Protein AF-A0A7W3MZZ1-F1 (afdb_monomer_lite)

Sequence (88 aa):
MTTPAARIEALAVHLKAHGYEVEPMSCCLAVRNPDPKGPLASDVLTCRPHEEDDGRLWFFTLSGDPVSEADNLTDALVWLKGHLGSRP

Structure (mmCIF, N/CA/C/O backbone):
data_AF-A0A7W3MZZ1-F1
#
_entry.id   AF-A0A7W3MZZ1-F1
#
loop_
_atom_site.group_PDB
_atom_site.id
_atom_site.type_symbol
_atom_site.label_atom_id
_atom_site.label_alt_id
_atom_site.label_comp_id
_atom_site.label_asym_id
_atom_site.label_entity_id
_atom_site.label_seq_id
_atom_site.pdbx_PDB_ins_code
_atom_site.Cartn_x
_atom_site.Cartn_y
_atom_site.Cartn_z
_atom_site.occupancy
_atom_site.B_iso_or_equiv
_atom_site.auth_seq_id
_atom_site.auth_comp_id
_atom_site.auth_asym_id
_atom_site.auth_atom_id
_atom_site.pdbx_PDB_model_num
ATOM 1 N N . MET A 1 1 ? -15.294 -5.449 12.175 1.00 56.09 1 MET A N 1
ATOM 2 C CA . MET A 1 1 ? -14.417 -4.283 11.951 1.00 56.09 1 MET A CA 1
ATOM 3 C C . MET A 1 1 ? -13.072 -4.823 11.514 1.00 56.09 1 MET A C 1
ATOM 5 O O . MET A 1 1 ? -12.398 -5.457 12.315 1.00 56.09 1 MET A O 1
ATOM 9 N N . THR A 1 2 ? -12.744 -4.710 10.234 1.00 69.50 2 THR A N 1
ATOM 10 C CA . THR A 1 2 ? -11.458 -5.171 9.702 1.00 69.50 2 THR A CA 1
ATOM 11 C C . THR A 1 2 ? -10.379 -4.196 10.155 1.00 69.50 2 THR A C 1
ATOM 13 O O . THR A 1 2 ? -10.560 -2.985 10.056 1.00 69.50 2 THR A O 1
ATOM 16 N N . THR A 1 3 ? -9.301 -4.705 10.741 1.00 88.69 3 THR A N 1
ATOM 17 C CA . THR A 1 3 ? -8.226 -3.865 11.277 1.00 88.69 3 THR A CA 1
ATOM 18 C C . THR A 1 3 ? -7.327 -3.360 10.145 1.00 88.69 3 THR A C 1
ATOM 20 O O . THR A 1 3 ? -7.261 -3.996 9.089 1.00 88.69 3 THR A O 1
ATOM 23 N N . PRO A 1 4 ? -6.577 -2.263 10.354 1.00 90.44 4 PRO A N 1
ATOM 24 C CA . PRO A 1 4 ? -5.550 -1.832 9.407 1.00 90.44 4 PRO A CA 1
ATOM 25 C C . PRO A 1 4 ? -4.564 -2.948 9.037 1.00 90.44 4 PRO A C 1
ATOM 27 O O . PRO A 1 4 ? -4.243 -3.125 7.867 1.00 90.44 4 PRO A O 1
ATOM 30 N N . ALA A 1 5 ? -4.160 -3.765 10.016 1.00 90.12 5 ALA A N 1
ATOM 31 C CA . ALA A 1 5 ? -3.290 -4.919 9.795 1.00 90.12 5 ALA A CA 1
ATOM 32 C C . ALA A 1 5 ? -3.906 -5.941 8.822 1.00 90.12 5 ALA A C 1
ATOM 34 O O . ALA A 1 5 ? -3.255 -6.359 7.871 1.00 90.12 5 ALA A O 1
ATOM 35 N N . ALA A 1 6 ? -5.188 -6.282 8.990 1.00 91.94 6 ALA A N 1
ATOM 36 C CA . ALA A 1 6 ? -5.871 -7.211 8.090 1.00 91.94 6 ALA A CA 1
ATOM 37 C C . ALA A 1 6 ? -5.982 -6.666 6.651 1.00 91.94 6 ALA A C 1
ATOM 39 O O . ALA A 1 6 ? -5.949 -7.432 5.690 1.00 91.94 6 ALA A O 1
ATOM 40 N N . ARG A 1 7 ? -6.094 -5.341 6.480 1.00 92.94 7 ARG A N 1
ATOM 41 C CA . ARG A 1 7 ? -6.089 -4.692 5.157 1.00 92.94 7 ARG A CA 1
ATOM 42 C C . ARG A 1 7 ? -4.706 -4.711 4.510 1.00 92.94 7 ARG A C 1
ATOM 44 O O . ARG A 1 7 ? -4.602 -5.009 3.324 1.00 92.94 7 ARG A O 1
ATOM 51 N N . ILE A 1 8 ? -3.659 -4.470 5.296 1.00 94.81 8 ILE A N 1
ATOM 52 C CA . ILE A 1 8 ? -2.265 -4.620 4.867 1.00 94.81 8 ILE A CA 1
ATOM 53 C C . ILE A 1 8 ? -1.984 -6.053 4.404 1.00 94.81 8 ILE A C 1
ATOM 55 O O . ILE A 1 8 ? -1.430 -6.245 3.324 1.00 94.81 8 ILE A O 1
ATOM 59 N N . GLU A 1 9 ? -2.414 -7.060 5.165 1.00 94.00 9 GLU A N 1
ATOM 60 C CA . GLU A 1 9 ? -2.253 -8.466 4.781 1.00 94.00 9 GLU A CA 1
ATOM 61 C C . GLU A 1 9 ? -3.014 -8.808 3.494 1.00 94.00 9 GLU A C 1
ATOM 63 O O . GLU A 1 9 ? -2.464 -9.465 2.608 1.00 94.00 9 GLU A O 1
ATOM 68 N N . ALA A 1 10 ? -4.253 -8.329 3.350 1.00 94.19 10 ALA A N 1
ATOM 69 C CA . ALA A 1 10 ? -5.043 -8.545 2.140 1.00 94.19 10 ALA A CA 1
ATOM 70 C C . ALA A 1 10 ? -4.368 -7.934 0.900 1.00 94.19 10 ALA A C 1
ATOM 72 O O . ALA A 1 10 ? -4.252 -8.598 -0.134 1.00 94.19 10 ALA A O 1
ATOM 73 N N . LEU A 1 11 ? -3.859 -6.703 1.016 1.00 94.94 11 LEU A N 1
ATOM 74 C CA . LEU A 1 11 ? -3.102 -6.058 -0.053 1.00 94.94 11 LEU A CA 1
ATOM 75 C C . LEU A 1 11 ? -1.797 -6.807 -0.352 1.00 94.94 11 LEU A C 1
ATOM 77 O O . LEU A 1 11 ? -1.465 -7.006 -1.517 1.00 94.94 11 LEU A O 1
ATOM 81 N N . ALA A 1 12 ? -1.087 -7.283 0.674 1.00 95.25 12 ALA A N 1
ATOM 82 C CA . ALA A 1 12 ? 0.136 -8.063 0.516 1.00 95.25 12 ALA A CA 1
ATOM 83 C C . ALA A 1 12 ? -0.104 -9.348 -0.294 1.00 95.25 12 ALA A C 1
ATOM 85 O O . ALA A 1 12 ? 0.638 -9.636 -1.233 1.00 95.25 12 ALA A O 1
ATOM 86 N N . VAL A 1 13 ? -1.155 -10.109 0.032 1.00 95.81 13 VAL A N 1
ATOM 87 C CA . VAL A 1 13 ? -1.543 -11.314 -0.721 1.00 95.81 13 VAL A CA 1
ATOM 88 C C . VAL A 1 13 ? -1.862 -10.962 -2.173 1.00 95.81 13 VAL A C 1
ATOM 90 O O . VAL A 1 13 ? -1.397 -11.646 -3.087 1.00 95.81 13 VAL A O 1
ATOM 93 N N . HIS A 1 14 ? -2.607 -9.877 -2.389 1.00 95.31 14 HIS A N 1
ATOM 94 C CA . HIS A 1 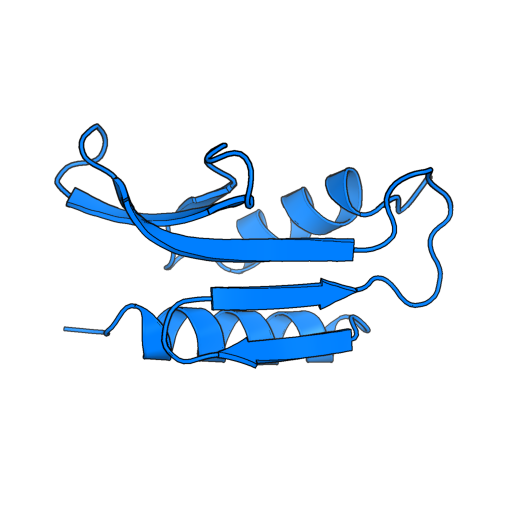14 ? -2.969 -9.424 -3.727 1.00 95.31 14 HIS A CA 1
ATOM 95 C C . HIS A 1 14 ? -1.731 -9.031 -4.551 1.00 95.31 14 HIS A C 1
ATOM 97 O O . HIS A 1 14 ? -1.556 -9.500 -5.671 1.00 95.31 14 HIS A O 1
ATOM 103 N N . LEU A 1 15 ? -0.813 -8.251 -3.979 1.00 94.56 15 LEU A N 1
ATOM 104 C CA . LEU A 1 15 ? 0.421 -7.820 -4.640 1.00 94.56 15 LEU A CA 1
ATOM 105 C C . LEU A 1 15 ? 1.368 -8.983 -4.956 1.00 94.56 15 LEU A C 1
ATOM 107 O O . LEU A 1 15 ? 1.905 -9.037 -6.065 1.00 94.56 15 LEU A O 1
ATOM 111 N N . LYS A 1 16 ? 1.515 -9.956 -4.043 1.00 95.00 16 LYS A N 1
ATOM 112 C CA . LYS A 1 16 ? 2.290 -11.183 -4.309 1.00 95.00 16 LYS A CA 1
ATOM 113 C C . LYS A 1 16 ? 1.744 -11.949 -5.509 1.00 95.00 16 LYS A C 1
ATOM 115 O O . LYS A 1 16 ? 2.523 -12.405 -6.341 1.00 95.00 16 LYS A O 1
ATOM 120 N N . ALA A 1 17 ? 0.419 -12.056 -5.636 1.00 95.31 17 ALA A N 1
ATOM 121 C CA . ALA A 1 17 ? -0.213 -12.712 -6.783 1.00 95.31 17 ALA A CA 1
ATOM 122 C C . ALA A 1 17 ? 0.084 -12.002 -8.121 1.00 95.31 17 ALA A C 1
ATOM 124 O O . ALA A 1 17 ? 0.018 -12.628 -9.177 1.00 95.31 17 ALA A O 1
ATOM 125 N N . HIS A 1 18 ? 0.457 -10.720 -8.076 1.00 92.38 18 HIS A N 1
ATOM 126 C CA . HIS A 1 18 ? 0.848 -9.914 -9.232 1.00 92.38 18 HIS A CA 1
ATOM 127 C C . HIS A 1 18 ? 2.368 -9.765 -9.413 1.00 92.38 18 HIS A C 1
ATOM 129 O O . HIS A 1 18 ? 2.797 -8.969 -10.246 1.00 92.38 18 HIS A O 1
ATOM 135 N N . GLY A 1 19 ? 3.178 -10.542 -8.687 1.00 92.44 19 GLY A N 1
ATOM 136 C CA . GLY A 1 19 ? 4.629 -10.606 -8.886 1.00 92.44 19 GLY A CA 1
ATOM 137 C C . GLY A 1 19 ? 5.437 -9.551 -8.129 1.00 92.44 19 GLY A C 1
ATOM 138 O O . GLY A 1 19 ? 6.631 -9.419 -8.382 1.00 9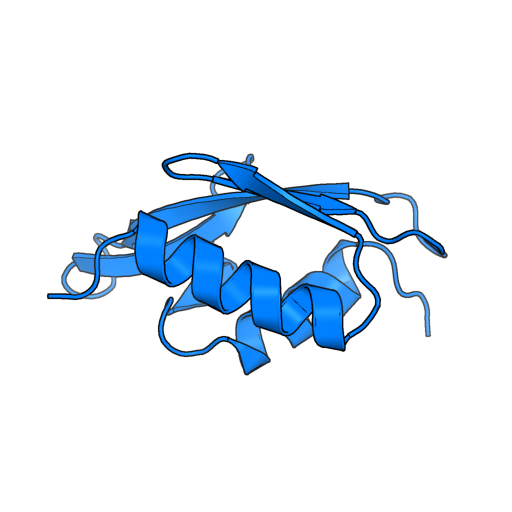2.44 19 GLY A O 1
ATOM 139 N N . TYR A 1 20 ? 4.820 -8.821 -7.199 1.00 94.31 20 TYR A N 1
ATOM 140 C CA . TYR A 1 20 ? 5.549 -7.928 -6.301 1.00 94.31 20 TYR A CA 1
ATOM 141 C C . TYR A 1 20 ? 6.139 -8.697 -5.123 1.00 94.31 20 TYR A C 1
ATOM 143 O O . TYR A 1 20 ? 5.532 -9.624 -4.578 1.00 94.31 20 TYR A O 1
ATOM 151 N N . GLU A 1 21 ? 7.306 -8.253 -4.680 1.00 95.44 21 GLU A N 1
ATOM 152 C CA . GLU A 1 21 ? 7.864 -8.654 -3.399 1.00 95.44 21 GLU A CA 1
ATOM 153 C C . GLU A 1 21 ? 7.261 -7.766 -2.317 1.00 95.44 21 GLU A C 1
ATOM 155 O O . GLU A 1 21 ? 7.219 -6.543 -2.458 1.00 95.44 21 GLU A O 1
ATOM 160 N N . VAL A 1 22 ? 6.771 -8.373 -1.237 1.00 96.19 22 VAL A N 1
ATOM 161 C CA . VAL A 1 22 ? 6.154 -7.615 -0.148 1.00 96.19 22 VAL A CA 1
ATOM 162 C C . VAL A 1 22 ? 6.534 -8.164 1.216 1.00 96.19 22 VAL A C 1
ATOM 164 O O . VAL A 1 22 ? 6.604 -9.382 1.419 1.00 96.19 22 VAL A O 1
ATOM 167 N N . GLU A 1 23 ? 6.690 -7.242 2.156 1.00 95.38 23 GLU A N 1
ATOM 168 C CA . GLU A 1 23 ? 6.966 -7.510 3.561 1.00 95.38 23 GLU A CA 1
ATOM 169 C C . GLU A 1 23 ? 5.918 -6.790 4.427 1.00 95.38 23 GLU A C 1
ATOM 171 O O . GLU A 1 23 ? 5.991 -5.570 4.612 1.00 95.38 23 GLU A O 1
ATOM 176 N N . PRO A 1 24 ? 4.882 -7.510 4.902 1.00 90.12 24 PRO A 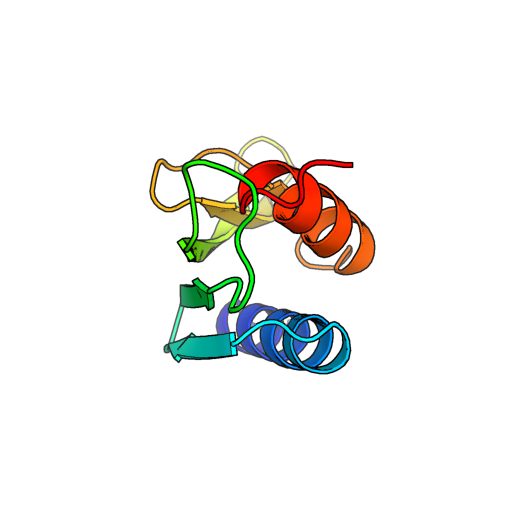N 1
ATOM 177 C CA . PRO A 1 24 ? 3.883 -6.939 5.793 1.00 90.12 24 PRO A CA 1
ATOM 178 C C . PRO A 1 24 ? 4.449 -6.749 7.204 1.00 90.12 24 PRO A C 1
ATOM 180 O O . PRO A 1 24 ? 5.111 -7.623 7.761 1.00 90.12 24 PRO A O 1
ATOM 183 N N . MET A 1 25 ? 4.125 -5.604 7.792 1.00 87.56 25 MET A N 1
ATOM 184 C CA . MET A 1 25 ? 4.407 -5.206 9.168 1.00 87.56 25 MET A CA 1
ATOM 185 C C . MET A 1 25 ? 3.081 -4.862 9.865 1.00 87.56 25 MET A C 1
ATOM 187 O O . MET A 1 25 ? 2.041 -4.737 9.221 1.00 87.56 25 MET A O 1
ATOM 191 N N . SER A 1 26 ? 3.097 -4.652 11.184 1.00 79.94 26 SER A N 1
ATOM 192 C CA . SER A 1 26 ? 1.884 -4.487 12.008 1.00 79.94 26 SER A CA 1
ATOM 193 C C . SER A 1 26 ? 0.896 -3.404 11.531 1.00 79.94 26 SER A C 1
ATOM 195 O O . SER A 1 26 ? -0.295 -3.497 11.818 1.00 79.94 26 SER A O 1
ATOM 197 N N . CYS A 1 27 ? 1.362 -2.373 10.819 1.00 81.19 27 CYS A N 1
ATOM 198 C CA . CYS A 1 27 ? 0.530 -1.297 10.261 1.00 81.19 27 CYS A CA 1
ATOM 199 C C . CYS A 1 27 ? 0.953 -0.834 8.855 1.00 81.19 27 CYS A C 1
ATOM 201 O O . CYS A 1 27 ? 0.338 0.080 8.297 1.00 81.19 27 CYS A O 1
ATOM 203 N N . CYS A 1 28 ? 1.985 -1.460 8.286 1.00 92.44 28 CYS A N 1
ATOM 204 C CA . CYS A 1 28 ? 2.625 -1.015 7.055 1.00 92.44 28 CYS A CA 1
ATOM 205 C C . CYS A 1 28 ? 2.952 -2.200 6.147 1.00 92.44 28 CYS A C 1
ATOM 207 O O . CYS A 1 28 ? 3.051 -3.335 6.601 1.00 92.44 28 CYS A O 1
ATOM 209 N N . LEU A 1 29 ? 3.177 -1.923 4.871 1.00 95.94 29 LEU A N 1
ATOM 210 C CA . LEU A 1 29 ? 3.575 -2.889 3.864 1.00 95.94 29 LEU A CA 1
ATOM 211 C C . LEU A 1 29 ? 4.747 -2.326 3.077 1.00 95.94 29 LEU A C 1
ATOM 213 O O . LEU A 1 29 ? 4.562 -1.372 2.326 1.00 95.94 29 LEU A O 1
ATOM 217 N N . ALA A 1 30 ? 5.933 -2.912 3.204 1.00 95.94 30 ALA A N 1
ATOM 218 C CA . ALA A 1 30 ? 6.986 -2.628 2.238 1.00 95.94 30 ALA A CA 1
ATOM 219 C C . ALA A 1 30 ? 6.673 -3.385 0.942 1.00 95.94 30 ALA A C 1
ATOM 221 O O . ALA A 1 30 ? 6.406 -4.588 0.972 1.00 95.94 30 ALA A O 1
ATOM 222 N N . VAL A 1 31 ? 6.686 -2.677 -0.183 1.00 95.19 31 VAL A N 1
ATOM 223 C CA . VAL A 1 31 ? 6.417 -3.210 -1.520 1.00 95.19 31 VAL A CA 1
ATOM 224 C C . VAL A 1 31 ? 7.628 -2.934 -2.394 1.00 95.19 31 VAL A C 1
ATOM 226 O O . VAL A 1 31 ? 8.116 -1.807 -2.460 1.00 95.19 31 VAL A O 1
ATOM 229 N N . ARG A 1 32 ? 8.100 -3.955 -3.102 1.00 94.62 32 ARG A N 1
ATOM 230 C CA . ARG A 1 32 ? 9.189 -3.856 -4.068 1.00 94.62 32 ARG A CA 1
ATOM 231 C C . ARG A 1 32 ? 8.759 -4.462 -5.397 1.00 94.62 32 ARG A C 1
ATOM 233 O O . ARG A 1 32 ? 8.232 -5.571 -5.458 1.00 94.62 32 ARG A O 1
ATOM 240 N N . ASN A 1 33 ? 9.003 -3.720 -6.470 1.00 91.81 33 ASN A N 1
ATOM 241 C CA . ASN A 1 33 ? 8.972 -4.239 -7.824 1.00 91.81 33 ASN A CA 1
ATOM 242 C C . ASN A 1 33 ? 10.332 -4.904 -8.113 1.00 91.81 33 ASN A C 1
ATOM 244 O O . ASN A 1 33 ? 11.351 -4.207 -8.095 1.00 91.81 33 ASN A O 1
ATOM 248 N N . PRO A 1 34 ? 10.387 -6.227 -8.350 1.00 88.88 34 PRO A N 1
ATOM 249 C CA . PRO A 1 34 ? 11.644 -6.914 -8.633 1.00 88.88 34 PRO A CA 1
ATOM 250 C C . PRO A 1 34 ? 12.219 -6.596 -10.024 1.00 88.88 34 PRO A C 1
ATOM 252 O O . PRO A 1 34 ? 13.423 -6.760 -10.213 1.00 88.88 34 PRO A O 1
ATOM 255 N N . ASP A 1 35 ? 11.404 -6.110 -10.969 1.00 87.88 35 ASP A N 1
ATOM 256 C CA . ASP A 1 35 ? 11.829 -5.705 -12.319 1.00 87.88 35 ASP A CA 1
ATOM 257 C C . ASP A 1 35 ? 11.426 -4.245 -12.619 1.00 87.88 35 ASP A C 1
ATOM 259 O O . ASP A 1 35 ? 10.577 -3.979 -13.477 1.00 87.88 35 ASP A O 1
ATOM 263 N N . PRO A 1 36 ? 12.001 -3.261 -11.902 1.00 84.06 36 PRO A N 1
ATOM 264 C CA . PRO A 1 36 ? 11.652 -1.865 -12.098 1.00 84.06 36 PRO A CA 1
ATOM 265 C C . PRO A 1 36 ? 12.206 -1.369 -13.439 1.00 84.06 36 PRO A C 1
ATOM 267 O O . PRO A 1 36 ? 13.403 -1.444 -13.717 1.00 84.06 36 PRO A O 1
ATOM 270 N N . LYS A 1 37 ? 11.331 -0.815 -14.278 1.00 80.19 37 LYS A N 1
ATOM 271 C CA . LYS A 1 37 ? 11.703 -0.084 -15.504 1.00 80.19 37 LYS A CA 1
ATOM 272 C C . LYS A 1 37 ? 11.756 1.432 -15.287 1.00 80.19 37 LYS A C 1
ATOM 274 O O . LYS A 1 37 ? 12.147 2.168 -16.193 1.00 80.19 37 LYS A O 1
ATOM 279 N N . GLY A 1 38 ? 11.323 1.900 -14.117 1.00 75.62 38 GLY A N 1
ATOM 280 C CA . GLY A 1 38 ? 11.356 3.297 -13.690 1.00 75.62 38 GLY A CA 1
ATOM 281 C C . GLY A 1 38 ? 12.355 3.557 -12.554 1.00 75.62 38 GLY A C 1
ATOM 282 O O . GLY A 1 38 ? 13.001 2.631 -12.069 1.00 75.62 38 GLY A O 1
ATOM 283 N N . PRO A 1 39 ? 12.484 4.822 -12.119 1.00 77.06 39 PRO A N 1
ATOM 284 C CA . PRO A 1 39 ? 13.440 5.221 -11.085 1.00 77.06 39 PRO A CA 1
ATOM 285 C C . PRO A 1 39 ? 13.054 4.743 -9.679 1.00 77.06 39 PRO A C 1
ATOM 287 O O . PRO A 1 39 ? 13.921 4.642 -8.814 1.00 77.06 39 PRO A O 1
ATOM 290 N N . LEU A 1 40 ? 11.770 4.455 -9.443 1.00 84.50 40 LEU A N 1
ATOM 291 C CA . LEU A 1 40 ? 11.271 3.988 -8.156 1.00 84.50 40 LEU A CA 1
ATOM 292 C C . LEU A 1 40 ? 11.018 2.480 -8.208 1.00 84.50 40 LEU A C 1
ATOM 294 O O . LEU A 1 40 ? 10.173 2.013 -8.967 1.00 84.50 40 LEU A O 1
ATOM 298 N N . ALA A 1 41 ? 11.764 1.730 -7.399 1.00 89.44 41 ALA A N 1
ATOM 299 C CA . ALA A 1 41 ? 11.683 0.271 -7.336 1.00 89.44 41 ALA A CA 1
ATOM 300 C C . ALA A 1 41 ? 10.904 -0.247 -6.122 1.00 89.44 41 ALA A C 1
ATOM 302 O O . ALA A 1 41 ? 10.515 -1.411 -6.092 1.00 89.44 41 ALA A O 1
ATOM 303 N N . SER A 1 42 ? 10.697 0.584 -5.105 1.00 92.69 42 SER A N 1
ATOM 304 C CA . SER A 1 42 ? 10.052 0.184 -3.857 1.00 92.69 42 SER A CA 1
ATOM 305 C C . SER A 1 42 ? 9.432 1.374 -3.145 1.00 92.69 42 SER A C 1
ATOM 307 O O . SER A 1 42 ? 9.950 2.484 -3.255 1.00 92.69 42 SER A O 1
ATOM 309 N N . ASP A 1 43 ? 8.386 1.119 -2.368 1.00 93.88 43 ASP A N 1
ATOM 310 C CA . ASP A 1 43 ? 7.779 2.085 -1.453 1.00 93.88 43 ASP A CA 1
ATOM 311 C C . ASP A 1 43 ? 7.162 1.352 -0.250 1.00 93.88 43 ASP A C 1
ATOM 313 O O . ASP A 1 43 ? 6.997 0.129 -0.265 1.00 93.88 43 ASP A O 1
ATOM 317 N N . VAL A 1 44 ? 6.837 2.092 0.804 1.00 95.38 44 VAL A N 1
ATOM 318 C CA . VAL A 1 44 ? 6.131 1.592 1.981 1.00 95.38 44 VAL A CA 1
ATOM 319 C C . VAL A 1 44 ? 4.729 2.169 1.988 1.00 95.38 44 VAL A C 1
ATOM 321 O O . VAL A 1 44 ? 4.541 3.380 1.928 1.00 95.38 44 VAL A O 1
ATOM 324 N N . LEU A 1 45 ? 3.739 1.293 2.106 1.00 95.50 45 LEU A N 1
ATOM 325 C CA . LEU A 1 45 ? 2.354 1.683 2.290 1.00 95.50 45 LEU A CA 1
ATOM 326 C C . LEU A 1 45 ? 1.948 1.580 3.753 1.00 95.50 45 LEU A C 1
ATOM 328 O O . LEU A 1 45 ? 2.376 0.677 4.464 1.00 95.50 45 LEU A O 1
ATOM 332 N N . THR A 1 46 ? 1.072 2.470 4.193 1.00 95.88 46 THR A N 1
ATOM 333 C CA . THR A 1 46 ? 0.430 2.418 5.511 1.00 95.88 46 THR A CA 1
ATOM 334 C C . THR A 1 46 ? -1.080 2.350 5.345 1.00 95.88 46 THR A C 1
ATOM 336 O O . THR A 1 46 ? -1.610 2.824 4.344 1.00 95.88 46 THR A O 1
ATOM 339 N N . CYS A 1 47 ? -1.781 1.751 6.308 1.00 94.94 47 CYS A N 1
ATOM 340 C CA . CYS A 1 47 ? -3.243 1.740 6.330 1.00 94.94 47 CYS A CA 1
ATOM 341 C C . CYS A 1 47 ? -3.741 2.538 7.536 1.00 94.94 47 CYS A C 1
ATOM 343 O O . CYS A 1 47 ? -3.446 2.184 8.679 1.00 94.94 47 CYS A O 1
ATOM 345 N N . ARG A 1 48 ? -4.516 3.599 7.303 1.00 93.44 48 ARG A N 1
ATOM 346 C CA . ARG A 1 48 ? -5.056 4.456 8.373 1.00 93.44 48 ARG A CA 1
ATOM 347 C C . ARG A 1 48 ? -6.395 5.087 7.970 1.00 93.44 48 ARG A C 1
ATOM 349 O O . ARG A 1 48 ? -6.714 5.078 6.782 1.00 93.44 48 ARG A O 1
ATOM 356 N N . PRO A 1 49 ? -7.182 5.608 8.928 1.00 93.50 49 PRO A N 1
ATOM 357 C CA . PRO A 1 49 ? -8.381 6.381 8.618 1.00 93.50 49 PRO A CA 1
ATOM 358 C C . PRO A 1 49 ? -8.049 7.613 7.773 1.00 93.50 49 PRO A C 1
ATOM 360 O O . PRO A 1 49 ? -7.063 8.299 8.046 1.00 93.50 49 PRO A O 1
ATOM 363 N N . HIS A 1 50 ? -8.874 7.888 6.769 1.00 93.38 50 HIS A N 1
ATOM 364 C CA . HIS A 1 50 ? -8.832 9.101 5.968 1.00 93.38 50 HIS A CA 1
ATOM 365 C C . HIS A 1 50 ? -9.891 10.074 6.489 1.00 93.38 50 HIS A C 1
ATOM 367 O O . HIS A 1 50 ? -11.089 9.801 6.416 1.00 93.38 50 HIS A O 1
ATOM 373 N N . GLU A 1 51 ? -9.448 11.187 7.074 1.00 88.12 51 GLU A N 1
ATOM 374 C CA . GLU A 1 51 ? -10.334 12.142 7.757 1.00 88.12 51 GLU A CA 1
ATOM 375 C C . GLU A 1 51 ? -11.335 12.805 6.802 1.00 88.12 51 GLU A C 1
ATOM 377 O O . GLU A 1 51 ? -12.452 13.119 7.204 1.00 88.12 51 GLU A O 1
ATOM 382 N N . GLU A 1 52 ? -10.963 12.958 5.531 1.00 88.56 52 GLU A N 1
ATOM 383 C CA . GLU A 1 52 ? -11.800 13.574 4.495 1.00 88.56 52 GLU A CA 1
ATOM 384 C C . GLU A 1 52 ? -12.828 12.604 3.883 1.00 88.56 52 GLU A C 1
ATOM 386 O O . GLU A 1 52 ? -13.703 13.034 3.138 1.00 88.56 52 GLU A O 1
ATOM 391 N N . ASP A 1 53 ? -12.749 11.309 4.208 1.00 88.25 53 ASP A N 1
ATOM 392 C CA . ASP A 1 53 ? -13.602 10.247 3.655 1.00 88.25 53 ASP A CA 1
ATOM 393 C C . ASP A 1 53 ? -14.325 9.481 4.777 1.00 88.25 53 ASP A C 1
ATOM 395 O O . ASP A 1 53 ? -14.248 8.258 4.891 1.00 88.25 53 ASP A O 1
ATOM 399 N N . ASP A 1 54 ? -14.984 10.218 5.678 1.00 87.69 54 ASP A N 1
ATOM 400 C CA . ASP A 1 54 ? -15.782 9.670 6.792 1.00 87.69 54 ASP A CA 1
ATOM 401 C C . ASP A 1 54 ? -15.000 8.707 7.721 1.00 87.69 54 ASP A C 1
ATOM 403 O O . ASP A 1 54 ? -15.563 7.826 8.376 1.00 87.69 54 ASP A O 1
ATOM 407 N N . GLY A 1 55 ? -13.671 8.849 7.790 1.00 87.81 55 GLY A N 1
ATOM 408 C CA . GLY A 1 55 ? -12.809 7.977 8.591 1.00 87.81 55 GLY A CA 1
ATOM 409 C C . GLY A 1 55 ? -12.644 6.566 8.019 1.00 87.81 55 GLY A C 1
ATOM 410 O O . GLY A 1 55 ? -12.178 5.666 8.728 1.00 87.81 55 GLY A O 1
ATOM 411 N N . ARG A 1 56 ? -13.002 6.346 6.748 1.00 91.88 56 ARG A N 1
ATOM 412 C CA . ARG A 1 56 ? -12.744 5.084 6.045 1.00 91.88 56 ARG A CA 1
ATOM 413 C C . ARG A 1 56 ? -11.253 4.796 6.002 1.00 91.88 56 ARG A C 1
ATOM 415 O O . ARG A 1 56 ? -10.419 5.698 5.974 1.00 91.88 56 ARG A O 1
ATOM 422 N N . LEU A 1 57 ? -10.899 3.515 6.016 1.00 93.62 57 LEU A N 1
ATOM 423 C CA . LEU A 1 57 ? -9.500 3.109 5.930 1.00 93.62 57 LEU A CA 1
ATOM 424 C C . LEU A 1 57 ? -9.002 3.272 4.499 1.00 93.62 57 LEU A C 1
ATOM 426 O O . LEU A 1 57 ? -9.642 2.797 3.566 1.00 93.62 57 LEU A O 1
ATOM 430 N N . TRP A 1 58 ? -7.841 3.894 4.350 1.00 96.38 58 TRP A N 1
ATOM 431 C CA . TRP A 1 58 ? -7.163 4.100 3.077 1.00 96.38 58 TRP A CA 1
ATOM 432 C C . TRP A 1 58 ? -5.715 3.636 3.164 1.00 96.38 58 TRP A C 1
ATOM 434 O O . TRP A 1 58 ? -5.119 3.602 4.249 1.00 96.38 58 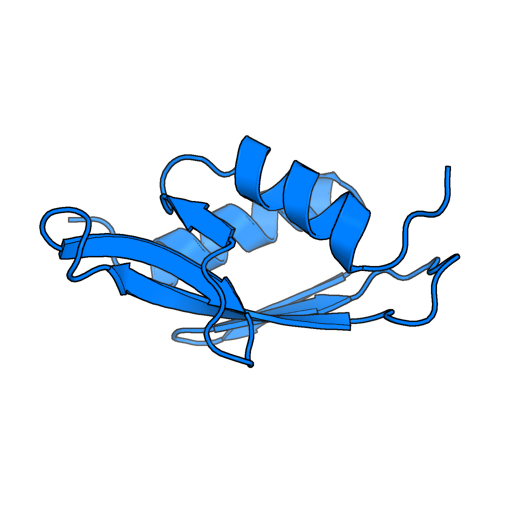TRP A O 1
ATOM 444 N N . PHE A 1 59 ? -5.156 3.302 2.006 1.00 95.94 59 PHE A N 1
ATOM 445 C CA . PHE A 1 59 ? -3.724 3.117 1.840 1.00 95.94 59 PHE A CA 1
ATOM 446 C C . PHE A 1 59 ? -3.053 4.450 1.527 1.00 95.94 59 PHE A C 1
ATOM 448 O O . PHE A 1 59 ? -3.552 5.229 0.715 1.00 95.94 59 PHE A O 1
ATOM 455 N N . PHE A 1 60 ? -1.900 4.682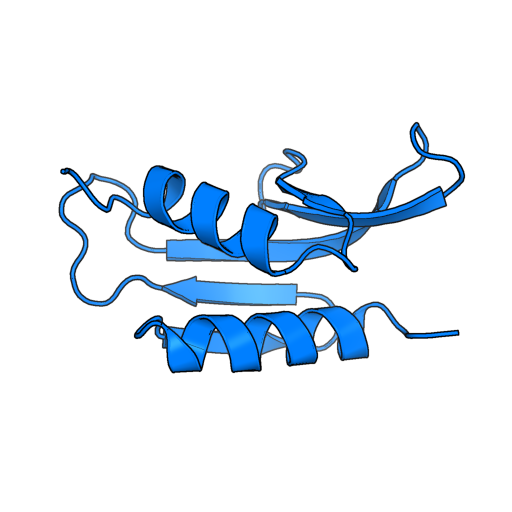 2.144 1.00 95.75 60 PHE A N 1
ATOM 456 C CA . PHE A 1 60 ? -1.080 5.869 1.922 1.00 95.75 60 PHE A CA 1
ATOM 457 C C . PHE A 1 60 ? 0.361 5.472 1.658 1.00 95.75 60 PHE A C 1
ATOM 459 O O . PHE A 1 60 ? 0.841 4.512 2.261 1.00 95.75 60 PHE A O 1
ATOM 466 N N . THR A 1 61 ? 1.058 6.234 0.821 1.00 94.38 61 THR A N 1
ATOM 467 C CA . THR A 1 61 ? 2.514 6.126 0.651 1.00 94.38 61 THR A CA 1
ATOM 468 C C . THR A 1 61 ? 3.249 6.537 1.925 1.00 94.38 61 THR A C 1
ATOM 470 O O . THR A 1 61 ? 2.666 7.130 2.840 1.00 94.38 61 THR A O 1
ATOM 473 N N . LEU A 1 62 ? 4.560 6.292 1.977 1.00 90.44 62 LEU A N 1
ATOM 474 C CA . LEU A 1 62 ? 5.400 6.770 3.073 1.00 90.44 62 LEU A CA 1
ATOM 475 C C . LEU A 1 62 ? 5.404 8.305 3.175 1.00 90.44 62 LEU A C 1
ATOM 477 O O . LEU A 1 62 ? 5.503 8.849 4.274 1.00 90.44 62 LEU A O 1
ATOM 481 N N . SER A 1 63 ? 5.248 8.995 2.044 1.00 89.38 63 SER A N 1
ATOM 482 C CA . SER A 1 63 ? 5.113 10.456 1.961 1.00 89.38 63 SER A CA 1
ATOM 483 C C . SER A 1 63 ? 3.756 10.968 2.456 1.00 89.38 63 SER A C 1
ATOM 485 O O . SER A 1 63 ? 3.590 12.167 2.664 1.00 89.38 63 SER A O 1
ATOM 487 N N . GLY A 1 64 ? 2.795 10.069 2.680 1.00 91.88 64 GLY A N 1
ATOM 488 C CA . GLY A 1 64 ? 1.449 10.396 3.136 1.00 91.88 64 GLY A CA 1
ATOM 489 C C . GLY A 1 64 ? 0.454 10.679 2.013 1.00 91.88 64 GLY A C 1
ATOM 490 O O . GLY A 1 64 ? -0.667 11.077 2.321 1.00 91.88 64 GLY A O 1
ATOM 491 N N . ASP A 1 65 ? 0.826 10.448 0.751 1.00 91.75 65 ASP A N 1
ATOM 492 C CA . ASP A 1 65 ? -0.085 10.590 -0.384 1.00 91.75 65 ASP A CA 1
ATOM 493 C C . ASP A 1 65 ? -1.135 9.469 -0.369 1.00 91.75 65 ASP A C 1
ATOM 495 O O . ASP A 1 65 ? -0.775 8.302 -0.162 1.00 91.75 65 ASP A O 1
ATOM 499 N N . PRO A 1 66 ? -2.423 9.781 -0.588 1.00 94.12 66 PRO A N 1
ATOM 500 C CA . PRO A 1 66 ? -3.466 8.770 -0.663 1.00 94.12 66 PRO A CA 1
ATOM 501 C C . PRO A 1 66 ? -3.315 7.921 -1.931 1.00 94.12 66 PRO A C 1
ATOM 503 O O . PRO A 1 66 ? -3.088 8.439 -3.024 1.00 94.12 66 PRO A O 1
ATOM 506 N N . VAL A 1 67 ? -3.479 6.606 -1.781 1.00 94.62 67 VAL A N 1
ATOM 507 C CA . VAL A 1 67 ? -3.412 5.629 -2.878 1.00 94.62 67 VAL A CA 1
ATOM 508 C C . VAL A 1 67 ? -4.819 5.195 -3.288 1.00 94.62 67 VAL A C 1
ATOM 510 O O . VAL A 1 67 ? -5.233 5.427 -4.421 1.00 94.62 67 VAL A O 1
ATOM 513 N N . SER A 1 68 ? -5.561 4.571 -2.369 1.00 95.81 68 SER A N 1
ATOM 514 C CA . SER A 1 68 ? -6.951 4.145 -2.572 1.00 95.81 68 SER A CA 1
ATOM 515 C C . SER A 1 68 ? -7.618 3.768 -1.245 1.00 95.81 68 SER A C 1
ATOM 517 O O . SER A 1 68 ? -6.939 3.520 -0.243 1.00 95.81 68 SER A O 1
ATOM 519 N N . GLU A 1 69 ? -8.948 3.639 -1.254 1.00 95.94 69 GLU A N 1
ATOM 520 C CA . GLU A 1 69 ? -9.702 3.020 -0.157 1.00 95.94 69 GLU A CA 1
ATOM 521 C C . GLU A 1 69 ? -9.226 1.574 0.077 1.00 95.94 69 GLU A C 1
ATOM 523 O O . GLU A 1 69 ? -8.948 0.825 -0.866 1.00 95.94 69 GLU A O 1
ATOM 528 N N . ALA A 1 70 ? -9.143 1.164 1.345 1.00 94.00 70 ALA A N 1
ATOM 529 C CA . ALA A 1 70 ? -8.542 -0.104 1.753 1.00 94.00 70 ALA A CA 1
ATOM 530 C C . ALA A 1 70 ? -9.341 -1.346 1.315 1.00 94.00 70 ALA A C 1
ATOM 532 O O . ALA A 1 70 ? -8.801 -2.454 1.290 1.00 94.00 70 ALA A O 1
ATOM 533 N N . ASP A 1 71 ? -10.618 -1.175 0.972 1.00 92.06 71 ASP A N 1
ATOM 534 C CA . ASP A 1 71 ? -11.468 -2.224 0.401 1.00 92.06 71 ASP A CA 1
ATOM 535 C C . ASP A 1 71 ? -11.326 -2.343 -1.131 1.00 92.06 71 ASP A C 1
ATOM 537 O O . ASP A 1 71 ? -11.739 -3.346 -1.714 1.00 92.06 71 ASP A O 1
ATOM 541 N N . ASN A 1 72 ? -10.664 -1.384 -1.788 1.00 94.62 72 ASN A N 1
ATOM 542 C CA . ASN A 1 72 ? -10.428 -1.382 -3.229 1.00 94.62 72 ASN A CA 1
ATOM 543 C C . ASN A 1 72 ? -8.974 -1.766 -3.570 1.00 94.62 72 ASN A C 1
ATOM 545 O O . ASN A 1 72 ? -8.147 -0.943 -3.966 1.00 94.62 72 ASN A O 1
ATOM 549 N N . LEU A 1 73 ? -8.656 -3.055 -3.406 1.00 94.62 73 LEU A N 1
ATOM 550 C CA . LEU A 1 73 ? -7.309 -3.600 -3.646 1.00 94.62 73 LEU A CA 1
ATOM 551 C C . LEU A 1 73 ? -6.865 -3.497 -5.115 1.00 94.62 73 LEU A C 1
ATOM 553 O O . LEU A 1 73 ? -5.669 -3.424 -5.397 1.00 94.62 73 LEU A O 1
ATOM 557 N N . THR A 1 74 ? -7.819 -3.510 -6.049 1.00 94.56 74 THR A N 1
ATOM 558 C CA . THR A 1 74 ? -7.535 -3.412 -7.484 1.00 94.56 74 THR A CA 1
ATOM 559 C C . THR A 1 74 ? -7.026 -2.024 -7.854 1.00 94.56 74 THR A C 1
ATOM 561 O O . THR A 1 74 ? -6.014 -1.930 -8.548 1.00 94.56 74 THR A O 1
ATOM 564 N N . ASP A 1 75 ? -7.649 -0.960 -7.344 1.00 95.25 75 ASP A N 1
ATOM 565 C CA . ASP A 1 75 ? -7.163 0.401 -7.586 1.00 95.25 75 ASP A CA 1
ATOM 566 C C . ASP A 1 75 ? -5.795 0.632 -6.934 1.00 95.25 75 ASP A C 1
ATOM 568 O O . ASP A 1 75 ? -4.901 1.179 -7.583 1.00 95.25 75 ASP A O 1
ATOM 572 N N . ALA A 1 76 ? -5.573 0.109 -5.718 1.00 94.81 76 ALA A N 1
ATOM 573 C CA . ALA A 1 76 ? -4.259 0.144 -5.068 1.00 94.81 76 ALA A CA 1
ATOM 574 C C . ALA A 1 76 ? -3.162 -0.483 -5.946 1.00 94.81 76 ALA A C 1
ATOM 576 O O . ALA A 1 76 ? -2.074 0.072 -6.105 1.00 94.81 76 ALA A O 1
ATOM 577 N N . LEU A 1 77 ? -3.453 -1.641 -6.547 1.00 92.62 77 LEU A N 1
ATOM 578 C CA . LEU A 1 77 ? -2.536 -2.335 -7.446 1.00 92.62 77 LEU A CA 1
ATOM 579 C C . LEU A 1 77 ? -2.255 -1.528 -8.720 1.00 92.62 77 LEU A C 1
ATOM 581 O O . LEU A 1 77 ? -1.104 -1.446 -9.149 1.00 92.62 77 LEU A O 1
ATOM 585 N N . VAL A 1 78 ? -3.291 -0.981 -9.361 1.00 92.81 78 VAL A N 1
ATOM 586 C CA . VAL A 1 78 ? -3.138 -0.186 -10.592 1.00 92.81 78 VAL A CA 1
ATOM 587 C C . VAL A 1 78 ? -2.280 1.046 -10.323 1.00 92.81 78 VAL A C 1
ATOM 589 O O . VAL A 1 78 ? -1.357 1.326 -11.091 1.00 92.81 78 VAL A O 1
ATOM 592 N N . TRP A 1 79 ? -2.527 1.727 -9.206 1.00 93.25 79 TRP A N 1
ATOM 593 C CA . TRP A 1 79 ? -1.722 2.860 -8.775 1.00 93.25 79 TRP A CA 1
ATOM 594 C C . TRP A 1 79 ? -0.259 2.453 -8.544 1.00 93.25 79 TRP A C 1
ATOM 596 O O . TRP A 1 79 ? 0.649 3.050 -9.124 1.00 93.25 79 TRP A O 1
ATOM 606 N N . LEU A 1 80 ? -0.016 1.368 -7.795 1.00 91.12 80 LEU A N 1
ATOM 607 C CA . LEU A 1 80 ? 1.3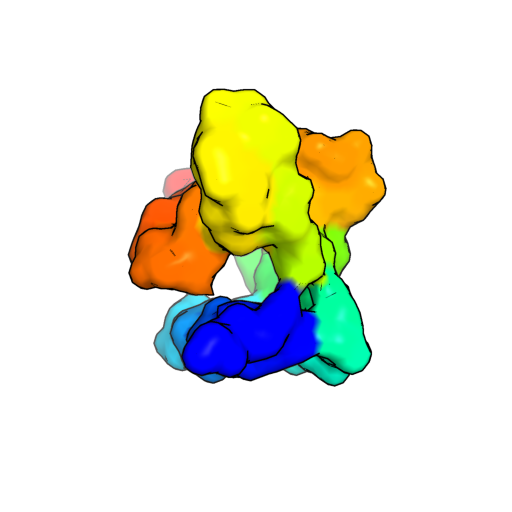34 0.863 -7.512 1.00 91.12 80 LEU A CA 1
ATOM 608 C C . LEU A 1 80 ? 2.103 0.443 -8.768 1.00 91.12 80 LEU A C 1
ATOM 610 O O . LEU A 1 80 ? 3.322 0.603 -8.811 1.00 91.12 80 LEU A O 1
ATOM 614 N N . LYS A 1 81 ? 1.426 -0.060 -9.806 1.00 88.44 81 LYS A N 1
ATOM 615 C CA . LYS A 1 81 ? 2.060 -0.362 -11.101 1.00 88.44 81 LYS A CA 1
ATOM 616 C C . LYS A 1 81 ? 2.647 0.882 -11.753 1.00 88.44 81 LYS A C 1
ATOM 618 O O . LYS A 1 81 ? 3.784 0.828 -12.225 1.00 88.44 81 LYS A O 1
ATOM 623 N N . GLY A 1 82 ? 1.893 1.980 -11.757 1.00 88.31 82 GLY A N 1
ATOM 624 C CA . GLY A 1 82 ? 2.365 3.266 -12.268 1.00 88.31 82 GLY A CA 1
ATOM 625 C C . GLY A 1 82 ? 3.455 3.878 -11.388 1.00 88.31 82 GLY A C 1
ATOM 626 O O . GLY A 1 82 ? 4.443 4.395 -11.905 1.00 88.31 82 GLY A O 1
ATOM 627 N N . HIS A 1 83 ? 3.302 3.765 -10.067 1.00 89.19 83 HIS A N 1
ATOM 628 C CA . HIS A 1 83 ? 4.214 4.353 -9.087 1.00 89.19 83 HIS A CA 1
ATOM 629 C C . HIS A 1 83 ? 5.570 3.644 -9.015 1.00 89.19 83 HIS A C 1
ATOM 631 O O . HIS A 1 83 ? 6.614 4.278 -9.147 1.00 89.19 83 HIS A O 1
ATOM 637 N N . LEU A 1 84 ? 5.580 2.313 -8.884 1.00 88.31 84 LEU A N 1
ATOM 638 C CA . LEU A 1 84 ? 6.796 1.498 -8.739 1.00 88.31 84 LEU A CA 1
ATOM 639 C C . LEU A 1 84 ? 7.450 1.148 -10.081 1.00 88.31 84 LEU A C 1
ATOM 641 O O . LEU A 1 84 ? 7.979 0.050 -10.276 1.00 88.31 84 LEU A O 1
ATOM 645 N N . GLY A 1 85 ? 7.401 2.092 -11.021 1.00 70.62 85 GLY A N 1
ATOM 646 C CA . GLY A 1 85 ? 8.170 2.029 -12.250 1.00 70.62 85 GLY A CA 1
ATOM 647 C C . GLY A 1 85 ? 7.880 0.792 -13.093 1.00 70.62 85 GLY A C 1
ATOM 648 O O . GLY A 1 85 ? 8.817 0.114 -13.503 1.00 70.62 85 GLY A O 1
ATOM 649 N N . SER A 1 86 ? 6.615 0.513 -13.405 1.00 56.84 86 SER A N 1
ATOM 650 C CA . SER A 1 86 ? 6.291 -0.277 -14.600 1.00 56.84 86 SER A CA 1
ATOM 651 C C . SER A 1 86 ? 6.216 0.709 -15.767 1.00 56.84 86 SER A C 1
ATOM 653 O O . SER A 1 86 ? 5.176 1.315 -16.006 1.00 56.84 86 SER A O 1
ATOM 655 N N . ARG A 1 87 ? 7.334 0.979 -16.453 1.00 41.47 87 ARG A N 1
ATOM 656 C CA . ARG A 1 87 ? 7.265 1.746 -17.710 1.00 41.47 87 ARG A CA 1
ATOM 657 C C . ARG A 1 87 ? 6.598 0.845 -18.770 1.00 41.47 87 ARG A C 1
ATOM 659 O O . ARG A 1 87 ? 6.950 -0.335 -18.779 1.00 41.47 87 ARG A O 1
ATOM 666 N N . PRO A 1 88 ? 5.644 1.364 -19.574 1.00 48.44 88 PRO A N 1
ATOM 667 C CA . PRO A 1 88 ? 4.862 0.596 -20.553 1.00 48.44 88 PRO A CA 1
ATOM 668 C C . PRO A 1 88 ? 5.698 -0.239 -21.522 1.00 48.44 88 PRO A C 1
ATOM 670 O O . PRO A 1 88 ? 6.850 0.164 -21.815 1.00 48.44 88 PRO A O 1
#

Organism: NCBI:txid1411118

Foldseek 3Di:
DQDLQNLQVVLCVVVVVVPWDWDRDNFKIWIAQPDAQDPAGIWMWGWFFDPVPVRFIFIATPVRHTQGGSVCSVSNNVSCCVVNHPDD

Secondary structure (DSSP, 8-state):
---HHHHHHHHHHHHHHTT-EEEE-SSEEEEE-SS-SSS--EEEEEEEE-TTTTT-EEEEETT--EEEETT-HHHHHHHHHHHTT---

pLDDT: mean 89.43, std 10.09, range [41.47, 96.38]

Radius of gyration: 12.19 Å; chains: 1; bounding box: 29×26×33 Å